Protein AF-A0A3P6V3V1-F1 (afdb_monomer_lite)

Structure (mmCIF, N/CA/C/O backbone):
data_AF-A0A3P6V3V1-F1
#
_entry.id   AF-A0A3P6V3V1-F1
#
loop_
_atom_site.group_PDB
_atom_site.id
_atom_site.type_symbol
_atom_site.label_atom_id
_atom_site.label_alt_id
_atom_site.label_comp_id
_atom_site.label_asym_id
_atom_site.label_entity_id
_atom_site.label_seq_id
_atom_site.pdbx_PDB_ins_code
_atom_site.Cartn_x
_atom_site.Cartn_y
_atom_site.Cartn_z
_atom_site.occupancy
_atom_site.B_iso_or_equiv
_atom_site.auth_seq_id
_atom_site.auth_comp_id
_atom_site.auth_asym_id
_atom_site.auth_atom_id
_atom_site.pdbx_PDB_model_num
ATOM 1 N N . MET A 1 1 ? -0.855 12.047 -57.961 1.00 53.94 1 MET A N 1
ATOM 2 C CA . MET A 1 1 ? -0.347 11.349 -56.755 1.00 53.94 1 MET A CA 1
ATOM 3 C C . MET A 1 1 ? 1.050 10.743 -56.965 1.00 53.94 1 MET A C 1
ATOM 5 O O . MET A 1 1 ? 1.898 10.935 -56.108 1.00 53.94 1 MET A O 1
ATOM 9 N N . HIS A 1 2 ? 1.347 10.125 -58.119 1.00 59.12 2 HIS A N 1
ATOM 10 C CA . HIS A 1 2 ? 2.678 9.556 -58.425 1.00 59.12 2 HIS A CA 1
ATOM 11 C C . HIS A 1 2 ? 3.843 10.568 -58.485 1.00 59.12 2 HIS A C 1
ATOM 13 O O . HIS A 1 2 ? 4.919 10.290 -57.965 1.00 59.12 2 HIS A O 1
ATOM 19 N N . ALA A 1 3 ? 3.645 11.750 -59.081 1.00 69.56 3 ALA A N 1
ATOM 20 C CA . ALA A 1 3 ? 4.708 12.759 -59.200 1.00 69.56 3 ALA A CA 1
ATOM 21 C C . ALA A 1 3 ? 5.111 13.365 -57.841 1.00 69.56 3 ALA A C 1
ATOM 23 O O . ALA A 1 3 ? 6.293 13.569 -57.580 1.00 69.56 3 ALA A O 1
ATOM 24 N N . TYR A 1 4 ? 4.134 13.570 -56.951 1.00 67.56 4 TYR A N 1
ATOM 25 C CA . TYR A 1 4 ? 4.365 14.032 -55.580 1.00 67.56 4 TYR A CA 1
ATOM 26 C C . TYR A 1 4 ? 5.147 12.993 -54.764 1.00 67.56 4 TYR A C 1
ATOM 28 O O . TYR A 1 4 ? 6.108 13.332 -54.080 1.00 67.56 4 TYR A O 1
ATOM 36 N N . PHE A 1 5 ? 4.799 11.709 -54.905 1.00 67.50 5 PHE A N 1
ATOM 37 C CA . PHE A 1 5 ? 5.524 10.627 -54.242 1.00 67.50 5 PHE A CA 1
ATOM 38 C C . PHE A 1 5 ? 6.974 10.505 -54.733 1.00 67.50 5 PHE A C 1
ATOM 40 O O . PHE A 1 5 ? 7.868 10.301 -53.923 1.00 67.50 5 PHE A O 1
ATOM 47 N N . ASN A 1 6 ? 7.238 10.692 -56.032 1.00 71.94 6 ASN A N 1
ATOM 48 C CA . ASN A 1 6 ? 8.605 10.666 -56.569 1.00 71.94 6 ASN A CA 1
ATOM 49 C C . ASN A 1 6 ? 9.448 11.873 -56.133 1.00 71.94 6 ASN A C 1
ATOM 51 O O . ASN A 1 6 ? 10.625 11.696 -55.829 1.00 71.94 6 ASN A O 1
ATOM 55 N N . ALA A 1 7 ? 8.860 13.071 -56.061 1.00 74.94 7 ALA A N 1
ATOM 56 C CA . ALA A 1 7 ? 9.563 14.275 -55.612 1.00 74.94 7 ALA A CA 1
ATOM 57 C C . ALA A 1 7 ? 9.891 14.247 -54.106 1.00 74.94 7 ALA A C 1
ATOM 59 O O . ALA A 1 7 ? 10.917 14.773 -53.688 1.00 74.94 7 ALA A O 1
ATOM 60 N N . HIS A 1 8 ? 9.054 13.585 -53.299 1.00 66.75 8 HIS A N 1
ATOM 61 C CA . HIS A 1 8 ? 9.213 13.476 -51.844 1.00 66.75 8 HIS A CA 1
ATOM 62 C C . HIS A 1 8 ? 9.635 12.071 -51.379 1.00 66.75 8 HIS A C 1
ATOM 64 O O . HIS A 1 8 ? 9.578 11.764 -50.190 1.00 66.75 8 HIS A O 1
ATOM 70 N N . LYS A 1 9 ? 10.102 11.210 -52.293 1.00 67.12 9 LYS A N 1
ATOM 71 C CA . LYS A 1 9 ? 10.519 9.830 -51.992 1.00 67.12 9 LYS A CA 1
ATOM 72 C C . LYS A 1 9 ? 11.606 9.780 -50.915 1.00 67.12 9 LYS A C 1
ATOM 74 O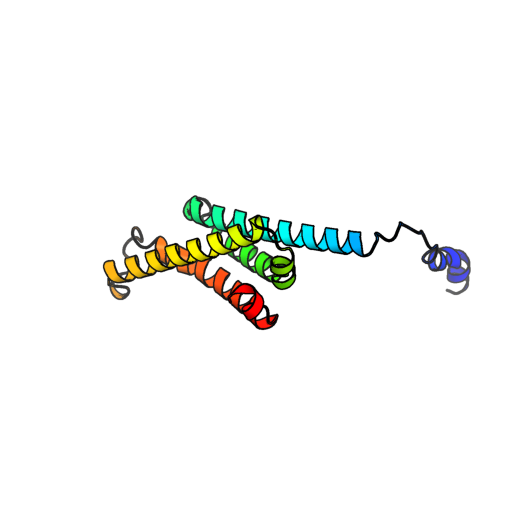 O . LYS A 1 9 ? 11.567 8.909 -50.051 1.00 67.12 9 LYS A O 1
ATOM 79 N N . ASN A 1 10 ? 12.534 10.737 -50.928 1.00 62.16 10 ASN A N 1
ATOM 80 C CA . ASN A 1 10 ? 13.607 10.815 -49.937 1.00 62.16 10 ASN A CA 1
ATOM 81 C C . ASN A 1 10 ? 13.077 11.130 -48.534 1.00 62.16 10 ASN A C 1
ATOM 83 O O . ASN A 1 10 ? 13.558 10.528 -47.594 1.00 62.16 10 ASN A O 1
ATOM 87 N N . TYR A 1 11 ? 12.012 11.925 -48.382 1.00 65.31 11 TYR A N 1
ATOM 88 C CA . TYR A 1 11 ? 11.383 12.159 -47.071 1.00 65.31 11 TYR A CA 1
ATOM 89 C C . TYR A 1 11 ? 10.788 10.884 -46.455 1.00 65.31 11 TYR A C 1
ATOM 91 O O . TYR A 1 11 ? 10.797 10.721 -45.238 1.00 65.31 11 TYR A O 1
ATOM 99 N N . PHE A 1 12 ? 10.276 9.969 -47.285 1.00 59.00 12 PHE A N 1
ATOM 100 C CA . PHE A 1 12 ? 9.754 8.679 -46.821 1.00 59.00 12 PHE A CA 1
ATOM 101 C C . PHE A 1 12 ? 10.856 7.627 -46.614 1.00 59.00 12 PHE A C 1
ATOM 103 O O . PHE A 1 12 ? 10.684 6.728 -45.794 1.00 59.00 12 PHE A O 1
ATOM 110 N N . LEU A 1 13 ? 11.984 7.732 -47.328 1.00 57.56 13 LEU A N 1
ATOM 111 C CA . LEU A 1 13 ? 13.125 6.810 -47.218 1.00 57.56 13 LEU A CA 1
ATOM 112 C C . LEU A 1 13 ? 14.206 7.267 -46.218 1.00 57.56 13 LEU A C 1
ATOM 114 O O . LEU A 1 13 ? 14.965 6.436 -45.723 1.00 57.56 13 LEU A O 1
ATOM 118 N N . GLU A 1 14 ? 14.256 8.549 -45.849 1.00 48.25 14 GLU A N 1
ATOM 119 C CA . GLU A 1 14 ? 15.174 9.104 -44.837 1.00 48.25 14 GLU A CA 1
ATOM 120 C C . GLU A 1 14 ? 14.843 8.654 -43.405 1.00 48.25 14 GLU A C 1
ATOM 122 O O . GLU A 1 14 ? 15.646 8.847 -42.494 1.00 48.25 14 GLU A O 1
ATOM 127 N N . GLY A 1 15 ? 13.733 7.933 -43.210 1.00 50.22 15 GLY A N 1
ATOM 128 C CA . GLY A 1 15 ? 13.451 7.168 -41.991 1.00 50.22 15 GLY A CA 1
ATOM 129 C C . GLY A 1 15 ? 14.311 5.906 -41.815 1.00 50.22 15 GLY A C 1
ATOM 130 O O . GLY A 1 15 ? 14.059 5.114 -40.910 1.00 50.22 15 GLY A O 1
ATOM 131 N N . SER A 1 16 ? 15.300 5.667 -42.678 1.00 49.69 16 SER A N 1
ATOM 132 C CA . SER A 1 16 ? 16.276 4.579 -42.533 1.00 49.69 16 SER A CA 1
ATOM 133 C C . SER A 1 16 ? 17.704 5.031 -42.828 1.00 49.69 16 SER A C 1
ATOM 135 O O . SER A 1 16 ? 18.532 4.241 -43.277 1.00 49.69 16 SER A O 1
ATOM 137 N N . SER A 1 17 ? 18.043 6.281 -42.499 1.00 43.19 17 SER A N 1
ATOM 138 C CA . SER A 1 17 ? 19.399 6.479 -42.003 1.00 43.19 17 SER A CA 1
ATOM 139 C C . SER A 1 17 ? 19.463 5.741 -40.668 1.00 43.19 17 SER A C 1
ATOM 141 O O . SER A 1 17 ? 18.726 6.038 -39.727 1.00 43.19 17 SER A O 1
ATOM 143 N N . ILE A 1 18 ? 20.309 4.714 -40.602 1.00 50.50 18 ILE A N 1
ATOM 144 C CA . ILE A 1 18 ? 20.875 4.250 -39.340 1.00 50.50 18 ILE A CA 1
ATOM 145 C C . ILE A 1 18 ? 21.603 5.469 -38.768 1.00 50.50 18 ILE A C 1
ATOM 147 O O . ILE A 1 18 ? 22.805 5.651 -38.926 1.00 50.50 18 ILE A O 1
ATOM 151 N N . VAL A 1 19 ? 20.854 6.365 -38.129 1.00 43.22 19 VAL A N 1
ATOM 152 C CA . VAL A 1 19 ? 21.408 7.203 -37.092 1.00 43.22 19 VAL A CA 1
ATOM 153 C C . VAL A 1 19 ? 21.676 6.202 -35.993 1.00 43.22 19 VAL A C 1
ATOM 155 O O . VAL A 1 19 ? 20.787 5.756 -35.269 1.00 43.22 19 VAL A O 1
ATOM 158 N N . GLN A 1 20 ? 22.929 5.779 -35.931 1.00 45.78 20 GLN A N 1
ATOM 159 C CA . GLN A 1 20 ? 23.495 5.047 -34.822 1.00 45.78 20 GLN A CA 1
ATOM 160 C C . GLN A 1 20 ? 23.532 6.003 -33.612 1.00 45.78 20 GLN A C 1
ATOM 162 O O . GLN A 1 20 ? 24.587 6.307 -33.069 1.00 45.78 20 GLN A O 1
ATOM 167 N N . THR A 1 21 ? 22.375 6.527 -33.181 1.00 49.94 21 THR A N 1
ATOM 168 C CA . THR A 1 21 ? 22.194 7.009 -31.815 1.00 49.94 21 THR A CA 1
ATOM 169 C C . THR A 1 21 ? 22.512 5.806 -30.952 1.00 49.94 21 THR A C 1
ATOM 171 O O . THR A 1 21 ? 21.731 4.853 -30.931 1.00 49.94 21 THR A O 1
ATOM 174 N N . GLY A 1 22 ? 23.716 5.807 -30.372 1.00 50.88 22 GLY A N 1
ATOM 175 C CA . GLY A 1 22 ? 24.340 4.646 -29.753 1.00 50.88 22 GLY A CA 1
ATOM 176 C C . GLY A 1 22 ? 23.321 3.813 -28.993 1.00 50.88 22 GLY A C 1
ATOM 177 O O . GLY A 1 22 ? 22.695 4.282 -28.041 1.00 50.88 22 GLY A O 1
ATOM 178 N N . THR A 1 23 ? 23.108 2.577 -29.439 1.00 54.47 23 THR A N 1
ATOM 179 C CA . THR A 1 23 ? 22.289 1.638 -28.688 1.00 54.47 23 THR A CA 1
ATOM 180 C C . THR A 1 23 ? 22.983 1.435 -27.349 1.00 54.47 23 THR A C 1
ATOM 182 O O . THR A 1 23 ? 24.010 0.762 -27.289 1.00 54.47 23 THR A O 1
ATOM 185 N N . ALA A 1 24 ? 22.447 2.041 -26.286 1.00 59.47 24 ALA A N 1
ATOM 186 C CA . ALA A 1 24 ? 22.896 1.794 -24.920 1.00 59.47 24 ALA A CA 1
ATOM 187 C C . ALA A 1 24 ? 23.046 0.280 -24.721 1.00 59.47 24 ALA A C 1
ATOM 189 O O . ALA A 1 24 ? 22.135 -0.479 -25.084 1.00 59.47 24 ALA A O 1
ATOM 190 N N . SER A 1 25 ? 24.193 -0.155 -24.191 1.00 74.56 25 SER A N 1
ATOM 191 C CA . SER A 1 25 ? 24.481 -1.579 -23.988 1.00 74.56 25 SER A CA 1
ATOM 192 C C . SER A 1 25 ? 23.333 -2.236 -23.217 1.00 74.56 25 SER A C 1
ATOM 194 O O . SER A 1 25 ? 22.719 -1.604 -22.354 1.00 74.56 25 SER A O 1
ATOM 196 N N . ASN A 1 26 ? 23.043 -3.514 -23.474 1.00 76.69 26 ASN A N 1
ATOM 197 C CA . ASN A 1 26 ? 22.006 -4.248 -22.737 1.00 76.69 26 ASN A CA 1
ATOM 198 C C . ASN A 1 26 ? 22.203 -4.137 -21.210 1.00 76.69 26 ASN A C 1
ATOM 200 O O . ASN A 1 26 ? 21.231 -4.011 -20.468 1.00 76.69 26 ASN A O 1
ATOM 204 N N . LYS A 1 27 ? 23.460 -4.048 -20.750 1.00 77.06 27 LYS A N 1
ATOM 205 C CA . LYS A 1 27 ? 23.817 -3.792 -19.345 1.00 77.06 27 LYS A CA 1
ATOM 206 C C . LYS A 1 27 ? 23.363 -2.411 -18.848 1.00 77.06 27 LYS A C 1
ATOM 208 O O . LYS A 1 27 ? 22.900 -2.282 -17.717 1.00 77.06 27 LYS A O 1
ATOM 213 N N . GLU A 1 28 ? 23.465 -1.383 -19.684 1.00 79.44 28 GLU A N 1
ATOM 214 C CA . GLU A 1 28 ? 23.036 -0.016 -19.373 1.00 79.44 28 GLU A CA 1
ATOM 215 C C . GLU A 1 28 ? 21.505 0.110 -19.361 1.00 79.44 28 GLU A C 1
ATOM 217 O O . GLU A 1 28 ? 20.943 0.737 -18.460 1.00 79.44 28 GLU A O 1
ATOM 222 N N . LYS A 1 29 ? 20.816 -0.537 -20.311 1.00 80.56 29 LYS A N 1
ATOM 223 C CA . LYS A 1 29 ? 19.344 -0.607 -20.346 1.00 80.56 29 LYS A CA 1
ATOM 224 C C . LYS A 1 29 ? 18.787 -1.294 -19.096 1.00 80.56 29 LYS A C 1
ATOM 226 O O . LYS A 1 29 ? 17.877 -0.759 -18.462 1.00 80.56 29 LYS A O 1
ATOM 231 N N . GLU A 1 30 ? 19.387 -2.410 -18.686 1.00 81.88 30 GLU A N 1
ATOM 232 C CA . GLU A 1 30 ? 19.028 -3.109 -17.447 1.00 81.88 30 GLU A CA 1
ATOM 233 C C . GLU A 1 30 ? 19.298 -2.256 -16.200 1.00 81.88 30 GLU A C 1
ATOM 235 O O . GLU A 1 30 ? 18.449 -2.160 -15.311 1.00 81.88 30 GLU A O 1
ATOM 240 N N . MET A 1 31 ? 20.437 -1.559 -16.137 1.00 83.56 31 MET A N 1
ATOM 241 C CA . MET A 1 31 ? 20.733 -0.657 -15.019 1.00 83.56 31 MET A CA 1
ATOM 242 C C . MET A 1 31 ? 19.725 0.500 -14.935 1.00 83.56 31 MET A C 1
ATOM 244 O O . MET A 1 31 ? 19.257 0.832 -13.844 1.00 83.56 31 MET A O 1
ATOM 248 N N . LYS A 1 32 ? 19.350 1.094 -16.077 1.00 83.19 32 LYS A N 1
ATOM 249 C CA . LYS A 1 32 ? 18.316 2.138 -16.163 1.00 83.19 32 LYS A CA 1
ATOM 250 C C . LYS A 1 32 ? 16.954 1.617 -15.697 1.00 83.19 32 LYS A C 1
ATOM 252 O O . LYS A 1 32 ? 16.288 2.292 -14.911 1.00 83.19 32 LYS A O 1
ATOM 257 N N . LYS A 1 33 ? 16.571 0.401 -16.103 1.00 83.56 33 LYS A N 1
ATOM 258 C CA . LYS A 1 33 ? 15.336 -0.260 -15.654 1.00 83.56 33 LYS A CA 1
ATOM 259 C C . LYS A 1 33 ? 15.329 -0.466 -14.136 1.00 83.56 33 LYS A C 1
ATOM 261 O O . LYS A 1 33 ? 14.386 -0.035 -13.474 1.00 83.56 33 LYS A O 1
ATOM 266 N N . LYS A 1 34 ? 16.403 -1.026 -13.567 1.00 84.62 34 LYS A N 1
ATOM 267 C CA . LYS A 1 34 ? 16.552 -1.219 -12.113 1.00 84.62 34 LYS A CA 1
ATOM 268 C C . LYS A 1 34 ? 16.471 0.102 -11.344 1.00 84.62 3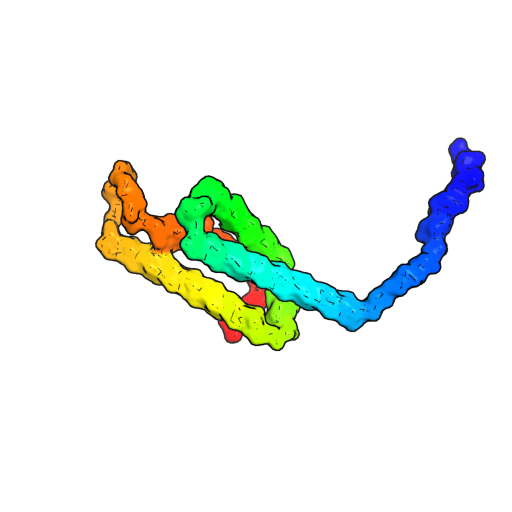4 LYS A C 1
ATOM 270 O O . LYS A 1 34 ? 15.710 0.198 -10.386 1.00 84.62 34 LYS A O 1
ATOM 275 N N . LYS A 1 35 ? 17.180 1.145 -11.797 1.00 86.31 35 LYS A N 1
ATOM 276 C CA . LYS A 1 35 ? 17.124 2.486 -11.185 1.00 86.31 35 LYS A CA 1
ATOM 277 C C . LYS A 1 35 ? 15.709 3.065 -11.196 1.00 86.31 35 LYS A C 1
ATOM 279 O O . LYS A 1 35 ? 15.265 3.586 -10.177 1.00 86.31 35 LYS A O 1
ATOM 284 N N . LYS A 1 36 ? 14.986 2.939 -12.315 1.00 86.94 36 LYS A N 1
ATOM 285 C CA . LYS A 1 36 ? 13.597 3.408 -12.433 1.00 86.94 36 LYS A CA 1
ATOM 286 C C . LYS A 1 36 ? 12.665 2.680 -11.461 1.00 86.94 36 LYS A C 1
ATOM 288 O O . LYS A 1 36 ? 11.841 3.318 -10.816 1.00 86.94 36 LYS A O 1
ATOM 293 N N . ILE A 1 37 ? 12.825 1.366 -11.317 1.00 86.19 37 ILE A N 1
ATOM 294 C CA . ILE A 1 37 ? 12.019 0.549 -10.399 1.00 86.19 37 ILE A CA 1
ATOM 295 C C . ILE A 1 37 ? 12.268 0.954 -8.941 1.00 86.19 37 ILE A C 1
ATOM 297 O O . ILE A 1 37 ? 11.312 1.176 -8.200 1.00 86.19 37 ILE A O 1
ATOM 301 N N . VAL A 1 38 ? 13.533 1.142 -8.548 1.00 88.12 38 VAL A N 1
ATOM 302 C CA . VAL A 1 38 ? 13.888 1.617 -7.198 1.00 88.12 38 VAL A CA 1
ATOM 303 C C . VAL A 1 38 ? 13.349 3.027 -6.941 1.00 88.12 38 VAL A C 1
ATOM 305 O O . VAL A 1 38 ? 12.821 3.291 -5.863 1.00 88.12 38 VAL A O 1
ATOM 308 N N . ALA A 1 39 ? 13.432 3.929 -7.923 1.00 90.50 39 ALA A N 1
ATOM 309 C CA . ALA A 1 39 ? 12.897 5.284 -7.799 1.00 90.50 39 ALA A CA 1
ATOM 310 C C . ALA A 1 39 ? 11.370 5.289 -7.622 1.00 90.50 39 ALA A C 1
ATOM 312 O O . ALA A 1 39 ? 10.863 5.965 -6.726 1.00 90.50 39 ALA A O 1
ATOM 313 N N . ASN A 1 40 ? 10.645 4.493 -8.413 1.00 90.38 40 ASN A N 1
ATOM 314 C CA . ASN A 1 40 ? 9.193 4.348 -8.289 1.00 90.38 40 ASN A CA 1
ATOM 315 C C . ASN A 1 40 ? 8.797 3.785 -6.918 1.00 90.38 40 ASN A C 1
ATOM 317 O O . ASN A 1 40 ? 7.854 4.274 -6.298 1.00 90.38 40 ASN A O 1
ATOM 321 N N . PHE A 1 41 ? 9.536 2.789 -6.421 1.00 91.62 41 PHE A N 1
ATOM 322 C CA . PHE A 1 41 ? 9.286 2.216 -5.101 1.00 91.62 41 PHE A CA 1
ATOM 323 C C . PHE A 1 41 ? 9.573 3.216 -3.975 1.00 91.62 41 PHE A C 1
ATOM 325 O O . PHE A 1 41 ? 8.770 3.371 -3.061 1.00 91.62 41 PHE A O 1
ATOM 332 N N . SER A 1 42 ? 10.667 3.972 -4.077 1.00 92.06 42 SER A N 1
ATOM 333 C CA . SER A 1 42 ? 10.993 5.043 -3.129 1.00 92.06 42 SER A CA 1
ATOM 334 C C . SER A 1 42 ? 9.910 6.126 -3.095 1.00 92.06 42 SER A C 1
ATOM 336 O O . SER A 1 42 ? 9.502 6.562 -2.017 1.00 92.06 42 SER A O 1
ATOM 338 N N . LEU A 1 43 ? 9.385 6.523 -4.260 1.00 94.44 43 LEU A N 1
ATOM 339 C CA . LEU A 1 43 ? 8.263 7.456 -4.352 1.00 94.44 43 LEU A CA 1
ATOM 340 C C . LEU A 1 43 ? 7.012 6.899 -3.662 1.00 94.44 43 LEU A C 1
ATOM 342 O O . LEU A 1 43 ? 6.393 7.611 -2.873 1.00 94.44 43 LEU A O 1
ATOM 346 N N . PHE A 1 44 ? 6.680 5.628 -3.909 1.00 95.25 44 PHE A N 1
ATOM 347 C CA . PHE A 1 44 ? 5.579 4.942 -3.233 1.00 95.25 44 PHE A CA 1
ATOM 348 C C . PHE A 1 44 ? 5.746 4.976 -1.705 1.00 95.25 44 PHE A C 1
ATOM 350 O O . PHE A 1 44 ? 4.852 5.449 -1.005 1.00 95.25 44 PHE A O 1
ATOM 357 N N . CYS A 1 45 ? 6.904 4.561 -1.182 1.00 94.62 45 CYS A N 1
ATOM 358 C CA . CYS A 1 45 ? 7.162 4.521 0.260 1.00 94.62 45 CYS A CA 1
ATOM 359 C C . CYS A 1 45 ? 7.105 5.912 0.905 1.00 94.62 45 CYS A C 1
ATOM 361 O O . CYS A 1 45 ? 6.516 6.075 1.975 1.00 94.62 45 CYS A O 1
ATOM 363 N N . ARG A 1 46 ? 7.685 6.929 0.256 1.00 95.44 46 ARG A N 1
ATOM 364 C CA . ARG A 1 46 ? 7.659 8.314 0.751 1.00 95.44 46 ARG A CA 1
ATOM 365 C C . ARG A 1 46 ? 6.245 8.872 0.784 1.00 95.44 46 ARG A C 1
ATOM 367 O O . ARG A 1 46 ? 5.865 9.484 1.778 1.00 95.44 46 ARG A O 1
ATOM 374 N N . LEU A 1 47 ? 5.464 8.637 -0.269 1.00 96.00 47 LEU A N 1
ATOM 375 C CA . LEU A 1 47 ? 4.083 9.099 -0.340 1.00 96.00 47 LEU A CA 1
ATOM 376 C C . LEU A 1 47 ? 3.201 8.393 0.697 1.00 96.00 47 LEU A C 1
ATOM 378 O O . LEU A 1 47 ? 2.422 9.057 1.376 1.00 96.00 47 LEU A O 1
ATOM 382 N N . ALA A 1 48 ? 3.362 7.078 0.868 1.00 95.19 48 ALA A N 1
ATOM 383 C CA . ALA A 1 48 ? 2.631 6.307 1.870 1.00 95.19 48 ALA A CA 1
ATOM 384 C C . ALA A 1 48 ? 2.966 6.763 3.299 1.00 95.19 48 ALA A C 1
ATOM 386 O O . ALA A 1 48 ? 2.065 6.979 4.106 1.00 95.19 48 ALA A O 1
ATOM 387 N N . SER A 1 49 ? 4.252 6.975 3.596 1.00 95.06 49 SER A N 1
ATOM 388 C CA . SER A 1 49 ? 4.708 7.483 4.897 1.00 95.06 49 SER A CA 1
ATOM 389 C C . SER A 1 49 ? 4.187 8.896 5.176 1.00 95.06 49 SER A C 1
ATOM 391 O O . SER A 1 49 ? 3.669 9.171 6.259 1.00 95.06 49 SER A O 1
ATOM 393 N N . LEU A 1 50 ? 4.241 9.788 4.181 1.00 95.25 50 LEU A N 1
ATOM 394 C CA . LEU A 1 50 ? 3.716 11.145 4.309 1.00 95.25 50 LEU A CA 1
ATOM 395 C C . LEU A 1 50 ? 2.204 11.144 4.562 1.00 95.25 50 LEU A C 1
ATOM 397 O O . LEU A 1 50 ? 1.740 11.867 5.444 1.00 95.25 50 LEU A O 1
ATOM 401 N N . LEU A 1 51 ? 1.451 10.318 3.828 1.00 93.62 51 LEU A N 1
ATOM 402 C CA . LEU A 1 51 ? 0.009 10.176 4.019 1.00 93.62 51 LEU A CA 1
ATOM 403 C C . LEU A 1 51 ? -0.318 9.642 5.419 1.00 93.62 51 LEU A C 1
ATOM 405 O O . LEU A 1 51 ? -1.223 10.165 6.058 1.00 93.62 51 LEU A O 1
ATOM 409 N N . ARG A 1 52 ? 0.464 8.689 5.941 1.00 93.00 52 ARG A N 1
ATOM 410 C CA . ARG A 1 52 ? 0.324 8.188 7.318 1.00 93.00 52 ARG A CA 1
ATOM 411 C C . ARG A 1 52 ? 0.556 9.279 8.365 1.00 93.00 52 ARG A C 1
ATOM 413 O O . ARG A 1 52 ? -0.284 9.490 9.233 1.00 93.00 52 ARG A O 1
ATOM 420 N N . ILE A 1 53 ? 1.665 10.016 8.268 1.00 91.88 53 ILE A N 1
ATOM 421 C CA . ILE A 1 53 ? 2.060 11.022 9.275 1.00 91.88 53 ILE A CA 1
ATOM 422 C C . ILE A 1 53 ? 1.165 12.268 9.218 1.00 91.88 53 ILE A C 1
ATOM 424 O O . ILE A 1 53 ? 0.904 12.908 10.239 1.00 91.88 53 ILE A O 1
ATOM 428 N N . LYS A 1 54 ? 0.721 12.659 8.020 1.00 91.38 54 LYS A N 1
ATOM 429 C CA . LYS A 1 54 ? 0.018 13.925 7.778 1.00 91.38 54 LYS A CA 1
ATOM 430 C C . LYS A 1 54 ? -1.402 13.735 7.252 1.00 91.38 54 LYS A C 1
ATOM 432 O O . LYS A 1 54 ? -1.930 14.673 6.667 1.00 91.38 54 LYS A O 1
ATOM 437 N N . ASN A 1 55 ? -2.054 12.596 7.504 1.00 87.81 55 ASN A N 1
ATOM 438 C CA . ASN A 1 55 ? -3.377 12.263 6.950 1.00 87.81 55 ASN A CA 1
ATOM 439 C C . ASN A 1 55 ? -4.394 13.419 7.044 1.00 87.81 55 ASN A C 1
ATOM 441 O O . ASN A 1 55 ? -5.009 13.806 6.055 1.00 87.81 55 ASN A O 1
ATOM 445 N N . ARG A 1 56 ? -4.496 14.061 8.217 1.00 85.56 56 ARG A N 1
ATOM 446 C CA . ARG A 1 56 ? -5.411 15.199 8.433 1.00 85.56 56 ARG A CA 1
ATOM 447 C C . ARG A 1 56 ? -5.124 16.407 7.538 1.00 85.56 56 ARG A C 1
ATOM 449 O O . ARG A 1 56 ? -6.052 17.115 7.171 1.00 85.56 56 ARG A O 1
ATOM 456 N N . ALA A 1 57 ? -3.860 16.645 7.193 1.00 88.62 57 ALA A N 1
ATOM 457 C CA . ALA A 1 57 ? -3.462 17.758 6.336 1.00 88.62 57 ALA A CA 1
ATOM 458 C C . ALA A 1 57 ? -3.805 17.515 4.858 1.00 88.62 57 ALA A C 1
ATOM 460 O O . ALA A 1 57 ? -3.937 18.475 4.107 1.00 88.62 57 ALA A O 1
ATOM 461 N N . PHE A 1 58 ? -3.975 16.257 4.434 1.00 87.12 58 PHE A N 1
ATOM 462 C CA . PHE A 1 58 ? -4.388 15.946 3.064 1.00 87.12 58 PHE A CA 1
ATOM 463 C C . PHE A 1 58 ? -5.859 16.285 2.809 1.00 87.12 58 PHE A C 1
ATOM 465 O O . PHE A 1 58 ? -6.208 16.642 1.684 1.00 87.12 58 PHE A O 1
ATOM 472 N N . GLY A 1 59 ? -6.723 16.173 3.824 1.00 86.56 59 GLY A N 1
ATOM 473 C CA . GLY A 1 59 ? -8.146 16.494 3.710 1.00 86.56 59 GLY A CA 1
ATOM 474 C C . GLY A 1 59 ? -8.798 15.830 2.491 1.00 86.56 59 GLY A C 1
ATOM 475 O O . GLY A 1 59 ? -8.732 14.613 2.315 1.00 86.56 59 GLY A O 1
ATOM 476 N N . SER A 1 60 ? -9.389 16.635 1.604 1.00 86.19 60 SER A N 1
ATOM 477 C CA . SER A 1 60 ? -10.039 16.155 0.374 1.00 86.19 60 SER A CA 1
ATOM 478 C C . SER A 1 60 ? -9.080 15.491 -0.627 1.00 86.19 60 SER A C 1
ATOM 480 O O . SER A 1 60 ? -9.511 14.651 -1.420 1.00 86.19 60 SER A O 1
ATOM 482 N N . VAL A 1 61 ? -7.782 15.809 -0.575 1.00 91.19 61 VAL A N 1
ATOM 483 C CA . VAL A 1 61 ? -6.756 15.272 -1.483 1.00 91.19 61 VAL A CA 1
ATOM 484 C C . VAL A 1 61 ? -6.351 13.844 -1.100 1.00 91.19 61 VAL A C 1
ATOM 486 O O . VAL A 1 61 ? -5.860 13.110 -1.955 1.00 91.19 61 VAL A O 1
ATOM 489 N N . ALA A 1 62 ? -6.635 13.388 0.127 1.00 90.94 62 ALA A N 1
ATOM 490 C CA . ALA A 1 62 ? -6.253 12.056 0.609 1.00 90.94 62 ALA A CA 1
ATOM 491 C C . ALA A 1 62 ? -6.738 10.932 -0.323 1.00 90.94 62 ALA A C 1
ATOM 493 O O . ALA A 1 62 ? -5.972 10.040 -0.687 1.00 90.94 62 ALA A O 1
ATOM 494 N N . LYS A 1 63 ? -7.984 11.019 -0.809 1.00 91.25 63 LYS A N 1
ATOM 495 C CA . LYS A 1 63 ? -8.554 10.043 -1.757 1.00 91.25 63 LYS A CA 1
ATOM 496 C C . LYS A 1 63 ? -7.785 9.991 -3.077 1.00 91.25 63 LYS A C 1
ATOM 498 O O . LYS A 1 63 ? -7.598 8.917 -3.643 1.00 91.25 63 LYS A O 1
ATOM 503 N N . ILE A 1 64 ? -7.344 11.145 -3.578 1.00 94.38 64 ILE A N 1
ATOM 504 C CA . ILE A 1 64 ? -6.542 11.234 -4.804 1.00 94.38 64 ILE A CA 1
ATOM 505 C C . ILE A 1 64 ? -5.163 10.628 -4.545 1.00 94.38 64 ILE A C 1
ATOM 507 O O . ILE A 1 64 ? -4.686 9.829 -5.343 1.00 94.38 64 ILE A O 1
ATOM 511 N N . THR A 1 65 ? -4.554 10.927 -3.397 1.00 95.19 65 THR A N 1
ATOM 512 C CA . THR A 1 65 ? -3.269 10.350 -2.990 1.00 95.19 65 THR A CA 1
ATOM 513 C C . THR A 1 65 ? -3.320 8.827 -2.890 1.00 95.19 65 TH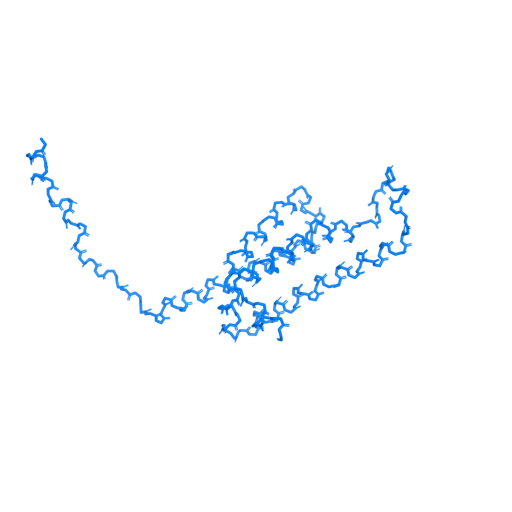R A C 1
ATOM 515 O O . THR A 1 65 ? -2.408 8.162 -3.376 1.00 95.19 65 THR A O 1
ATOM 518 N N . VAL A 1 66 ? -4.397 8.260 -2.343 1.00 96.25 66 VAL A N 1
ATOM 519 C CA . VAL A 1 66 ? -4.616 6.805 -2.315 1.00 96.25 66 VAL A CA 1
ATOM 520 C C . VAL A 1 66 ? -4.685 6.235 -3.731 1.00 96.25 66 VAL A C 1
ATOM 522 O O . VAL A 1 66 ? -4.000 5.257 -4.020 1.00 96.25 66 VAL A O 1
ATOM 525 N N . LYS A 1 67 ? -5.415 6.876 -4.654 1.00 95.69 67 LYS A N 1
ATOM 526 C CA . LYS A 1 67 ? -5.432 6.463 -6.069 1.00 95.69 67 LYS A CA 1
ATOM 527 C C . LYS A 1 67 ? -4.047 6.538 -6.717 1.00 95.69 67 LYS A C 1
ATOM 529 O O . LYS A 1 67 ? -3.679 5.643 -7.473 1.00 95.69 67 LYS A O 1
ATOM 534 N N . CYS A 1 68 ? -3.256 7.562 -6.398 1.00 95.88 68 CYS A N 1
ATOM 535 C CA . CYS A 1 68 ? -1.872 7.661 -6.861 1.00 95.88 68 CYS A CA 1
ATOM 536 C C . CYS A 1 68 ? -1.015 6.510 -6.322 1.00 95.88 68 CYS A C 1
ATOM 538 O O . CYS A 1 68 ? -0.259 5.918 -7.085 1.00 95.88 68 CYS A O 1
ATOM 540 N N . LEU A 1 69 ? -1.155 6.153 -5.041 1.00 96.62 69 LEU A N 1
ATOM 541 C CA . LEU A 1 69 ? -0.474 4.993 -4.459 1.00 96.62 69 LEU A CA 1
ATOM 542 C C . LEU A 1 69 ? -0.870 3.699 -5.177 1.00 96.62 69 LEU A C 1
ATOM 544 O O . LEU A 1 69 ? 0.013 2.931 -5.542 1.00 96.62 69 LEU A O 1
ATOM 548 N N . GLN A 1 70 ? -2.159 3.495 -5.454 1.00 95.50 70 GLN A N 1
ATOM 549 C CA . GLN A 1 70 ? -2.657 2.336 -6.204 1.00 95.50 70 GLN A CA 1
ATOM 550 C C . GLN A 1 70 ? -2.078 2.272 -7.627 1.00 95.50 70 GLN A C 1
ATOM 552 O O . GLN A 1 70 ? -1.622 1.214 -8.062 1.00 95.50 70 GLN A O 1
ATOM 557 N N . GLY A 1 71 ? -2.039 3.403 -8.338 1.00 94.88 71 GLY A N 1
ATOM 558 C CA . GLY A 1 71 ? -1.431 3.490 -9.668 1.00 94.88 71 GLY A CA 1
ATOM 559 C C . GLY A 1 71 ? 0.078 3.235 -9.641 1.00 94.88 71 GLY A C 1
ATOM 560 O O . GLY A 1 71 ? 0.596 2.489 -10.472 1.00 94.88 71 GLY A O 1
ATOM 561 N N . LEU A 1 72 ? 0.785 3.781 -8.644 1.00 93.94 72 LEU A N 1
ATOM 562 C CA . LEU A 1 72 ? 2.202 3.490 -8.424 1.00 93.94 72 LEU A CA 1
ATOM 563 C C . LEU A 1 72 ? 2.415 1.999 -8.179 1.00 93.94 72 LEU A C 1
ATOM 565 O O . LEU A 1 72 ? 3.279 1.419 -8.822 1.00 93.94 72 LEU A O 1
ATOM 569 N N . THR A 1 73 ? 1.606 1.367 -7.324 1.00 92.50 73 THR A N 1
ATOM 570 C CA . THR A 1 73 ? 1.670 -0.074 -7.054 1.00 92.50 73 THR A CA 1
ATOM 571 C C . THR A 1 73 ? 1.558 -0.907 -8.328 1.00 92.50 73 THR A C 1
ATOM 573 O O . THR A 1 73 ? 2.359 -1.815 -8.525 1.00 92.50 73 THR A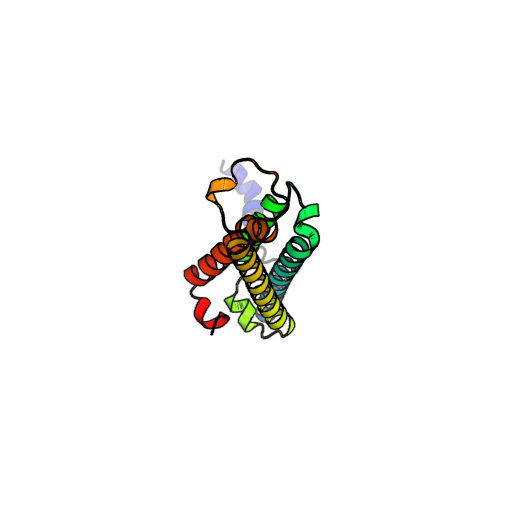 O 1
ATOM 576 N N . GLN A 1 74 ? 0.623 -0.575 -9.218 1.00 90.50 74 GLN A N 1
ATOM 577 C CA . GLN A 1 74 ? 0.459 -1.274 -10.497 1.00 90.50 74 GLN A CA 1
ATOM 578 C C . GLN A 1 74 ? 1.640 -1.052 -11.455 1.00 90.50 74 GLN A C 1
ATOM 580 O O . GLN A 1 74 ? 1.948 -1.917 -12.272 1.00 90.50 74 GLN A O 1
ATOM 585 N N . ALA A 1 75 ? 2.329 0.085 -11.342 1.00 89.62 75 ALA A N 1
ATOM 586 C CA . ALA A 1 75 ? 3.531 0.394 -12.112 1.00 89.62 75 ALA A CA 1
ATOM 587 C C . ALA A 1 75 ? 4.822 -0.210 -11.520 1.00 89.62 75 ALA A C 1
ATOM 589 O O . ALA A 1 75 ? 5.890 -0.089 -12.132 1.00 89.62 75 ALA A O 1
ATOM 590 N N . LEU A 1 76 ? 4.765 -0.834 -10.335 1.00 88.19 76 LEU A N 1
ATOM 591 C CA . LEU A 1 76 ? 5.918 -1.493 -9.725 1.00 88.19 76 LEU A CA 1
ATOM 592 C C . LEU A 1 76 ? 6.133 -2.885 -10.321 1.00 88.19 76 LEU A C 1
ATOM 594 O O . LEU A 1 76 ? 5.266 -3.756 -10.272 1.00 88.19 76 LEU A O 1
ATOM 598 N N . ASP A 1 77 ? 7.351 -3.129 -10.794 1.00 85.25 77 ASP A N 1
ATOM 599 C CA . ASP A 1 77 ? 7.847 -4.476 -11.070 1.00 85.25 77 ASP A CA 1
ATOM 600 C C . ASP A 1 77 ? 8.451 -5.045 -9.776 1.00 85.25 77 ASP A C 1
ATOM 602 O O . ASP A 1 77 ? 9.650 -4.912 -9.519 1.00 85.25 77 ASP A O 1
ATOM 606 N N . LEU A 1 78 ? 7.591 -5.621 -8.926 1.00 78.19 78 LEU A N 1
ATOM 607 C CA . LEU A 1 78 ? 7.976 -6.132 -7.604 1.00 78.19 78 LEU A CA 1
ATOM 608 C C . LEU A 1 78 ? 8.964 -7.309 -7.700 1.00 78.19 78 LEU A C 1
ATOM 610 O O . LEU A 1 78 ? 9.847 -7.427 -6.855 1.00 78.19 78 LEU A O 1
ATOM 614 N N . ARG A 1 79 ? 8.911 -8.120 -8.766 1.00 77.25 79 ARG A N 1
ATOM 615 C CA . ARG A 1 79 ? 9.892 -9.194 -9.007 1.00 77.25 79 ARG A CA 1
ATOM 616 C C . ARG A 1 79 ? 11.287 -8.632 -9.238 1.00 77.25 79 ARG A C 1
ATOM 618 O O . ARG A 1 79 ? 12.251 -9.073 -8.615 1.00 77.25 79 ARG A O 1
ATOM 625 N N . THR A 1 80 ? 11.418 -7.675 -10.153 1.00 80.00 80 THR A N 1
ATOM 626 C CA . THR A 1 80 ? 12.718 -7.043 -10.401 1.00 80.00 80 THR A CA 1
ATOM 627 C C . THR A 1 80 ? 13.172 -6.257 -9.175 1.00 80.00 80 THR A C 1
ATOM 629 O O . THR A 1 80 ? 14.361 -6.262 -8.873 1.00 80.00 80 THR A O 1
ATOM 632 N N . LEU A 1 81 ? 12.247 -5.643 -8.431 1.00 81.81 81 LEU A N 1
ATOM 633 C CA . LEU A 1 81 ? 12.541 -4.927 -7.191 1.00 81.81 81 LEU A CA 1
ATOM 634 C C . LEU A 1 81 ? 13.212 -5.832 -6.140 1.00 81.81 81 LEU A C 1
ATOM 636 O O . LEU A 1 81 ? 14.242 -5.443 -5.595 1.00 81.81 81 LEU A O 1
ATOM 640 N N . VAL A 1 82 ? 12.700 -7.048 -5.913 1.00 75.38 82 VAL A N 1
ATOM 641 C CA . VAL A 1 82 ? 13.327 -8.033 -5.005 1.00 75.38 82 VAL A CA 1
ATOM 642 C C . VAL A 1 82 ? 14.705 -8.457 -5.516 1.00 75.38 82 VAL A C 1
ATOM 644 O O . VAL A 1 82 ? 15.675 -8.499 -4.761 1.00 75.38 82 VAL A O 1
ATOM 647 N N . LYS A 1 83 ? 14.838 -8.676 -6.829 1.00 78.19 83 LYS A N 1
ATOM 648 C CA . LYS A 1 83 ? 16.108 -9.071 -7.467 1.00 78.19 83 LYS A CA 1
ATOM 649 C C . LYS A 1 83 ? 17.186 -7.984 -7.465 1.00 78.19 83 LYS A C 1
ATOM 651 O O . LYS A 1 83 ? 18.344 -8.282 -7.749 1.00 78.19 83 LYS A O 1
ATOM 656 N N . VAL A 1 84 ? 16.841 -6.724 -7.192 1.00 79.31 84 VAL A N 1
ATOM 657 C CA . VAL A 1 84 ? 17.824 -5.632 -7.093 1.00 79.31 84 VAL A CA 1
ATOM 658 C C . VAL A 1 84 ? 18.717 -5.796 -5.848 1.00 79.31 84 VAL A C 1
ATOM 660 O O . VAL A 1 84 ? 19.761 -5.153 -5.798 1.00 79.31 84 VAL A O 1
ATOM 663 N N . ASN A 1 85 ? 18.365 -6.691 -4.907 1.00 70.81 85 ASN A N 1
ATOM 664 C CA . ASN A 1 85 ? 19.116 -7.013 -3.682 1.00 70.81 85 ASN A CA 1
ATOM 665 C C . ASN A 1 85 ? 19.642 -5.757 -2.965 1.00 70.81 85 ASN A C 1
ATOM 667 O O . ASN A 1 85 ? 20.817 -5.645 -2.627 1.00 70.81 85 ASN A O 1
ATOM 671 N N . SER A 1 86 ? 18.769 -4.757 -2.826 1.00 80.69 86 SER A N 1
ATOM 672 C CA . SER A 1 86 ? 19.091 -3.488 -2.181 1.00 80.69 86 SER A CA 1
ATOM 673 C C . SER A 1 86 ? 18.531 -3.478 -0.765 1.00 80.69 86 SER A C 1
ATOM 675 O O . SER A 1 86 ? 17.316 -3.577 -0.576 1.00 80.69 86 SER A O 1
ATOM 677 N N . ASP A 1 87 ? 19.401 -3.282 0.225 1.00 84.50 87 ASP A N 1
ATOM 678 C CA . ASP A 1 87 ? 18.998 -3.197 1.634 1.00 84.50 87 ASP A CA 1
ATOM 679 C C . ASP A 1 87 ? 17.980 -2.086 1.893 1.00 84.50 87 ASP A C 1
ATOM 681 O O . ASP A 1 87 ? 17.053 -2.259 2.683 1.00 84.50 87 ASP A O 1
ATOM 685 N N . ILE A 1 88 ? 18.092 -0.965 1.176 1.00 83.44 88 ILE A N 1
ATOM 686 C CA . ILE A 1 88 ? 17.160 0.165 1.278 1.00 83.44 88 ILE A CA 1
ATOM 687 C C . ILE A 1 88 ? 15.750 -0.264 0.868 1.00 83.44 88 ILE A C 1
ATOM 689 O O . ILE A 1 88 ? 14.776 0.073 1.541 1.00 83.44 88 ILE A O 1
ATOM 693 N N . VAL A 1 89 ? 15.636 -1.015 -0.229 1.00 85.88 89 VAL A N 1
ATOM 694 C CA . VAL A 1 89 ? 14.355 -1.518 -0.736 1.00 85.88 89 VAL A CA 1
ATOM 695 C C . VAL A 1 89 ? 13.743 -2.495 0.260 1.00 85.88 89 VAL A C 1
ATOM 697 O O . VAL A 1 89 ? 12.584 -2.334 0.636 1.00 85.88 89 VAL A O 1
ATOM 700 N N . ARG A 1 90 ? 14.531 -3.466 0.733 1.00 85.44 90 ARG A N 1
ATOM 701 C CA . ARG A 1 90 ? 14.067 -4.481 1.685 1.00 85.44 90 ARG A CA 1
ATOM 702 C C . ARG A 1 90 ? 13.616 -3.852 3.003 1.00 85.44 90 ARG A C 1
ATOM 704 O O . ARG A 1 90 ? 12.535 -4.164 3.493 1.00 85.44 90 ARG A O 1
ATOM 711 N N . THR A 1 91 ? 14.396 -2.907 3.524 1.00 90.06 91 THR A N 1
ATOM 712 C CA . THR A 1 91 ? 14.053 -2.158 4.741 1.00 90.06 91 THR A CA 1
ATOM 713 C C . THR A 1 91 ? 12.778 -1.345 4.543 1.00 90.06 91 THR A C 1
ATOM 715 O O . THR A 1 91 ? 11.871 -1.426 5.362 1.00 90.06 91 THR A O 1
ATOM 718 N N . SER A 1 92 ? 12.656 -0.618 3.428 1.00 90.75 92 SER A N 1
ATOM 719 C CA . SER A 1 92 ? 11.470 0.207 3.150 1.00 90.75 92 SER A CA 1
ATOM 720 C C . SER A 1 92 ? 10.199 -0.632 2.989 1.00 90.75 92 SER A C 1
ATOM 722 O O . SER A 1 92 ? 9.130 -0.203 3.421 1.00 90.75 92 SER A O 1
ATOM 724 N N . LEU A 1 93 ? 10.307 -1.827 2.400 1.00 89.25 93 LEU A N 1
ATOM 725 C CA . LEU A 1 93 ? 9.198 -2.772 2.276 1.00 89.25 93 LEU A CA 1
ATOM 726 C C . LEU A 1 93 ? 8.752 -3.297 3.644 1.00 89.25 93 LEU A C 1
ATOM 728 O O . LEU A 1 93 ? 7.565 -3.247 3.960 1.00 89.25 93 LEU A O 1
ATOM 732 N N . L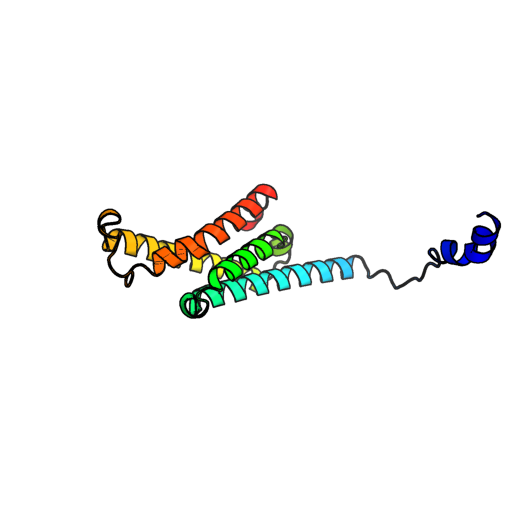EU A 1 94 ? 9.705 -3.747 4.465 1.00 90.50 94 LEU A N 1
ATOM 733 C CA . LEU A 1 94 ? 9.432 -4.230 5.817 1.00 90.50 94 LEU A CA 1
ATOM 734 C C . LEU A 1 94 ? 8.785 -3.136 6.671 1.00 90.50 94 LEU A C 1
ATOM 736 O O . LEU A 1 94 ? 7.747 -3.359 7.288 1.00 90.50 94 LEU A O 1
ATOM 740 N N . THR A 1 95 ? 9.351 -1.927 6.654 1.00 93.44 95 THR A N 1
ATOM 741 C CA . THR A 1 95 ? 8.781 -0.774 7.354 1.00 93.44 95 THR A CA 1
ATOM 742 C C . THR A 1 95 ? 7.373 -0.458 6.859 1.00 93.44 95 THR A C 1
ATOM 744 O O . THR A 1 95 ? 6.496 -0.198 7.675 1.00 93.44 95 THR A O 1
ATOM 747 N N . PHE A 1 96 ? 7.117 -0.501 5.548 1.00 93.69 96 PHE A N 1
ATOM 748 C CA . PHE A 1 96 ? 5.780 -0.261 5.004 1.00 93.69 96 PHE A CA 1
ATOM 749 C C . PHE A 1 96 ? 4.748 -1.266 5.536 1.00 93.69 96 PHE A C 1
ATOM 751 O O . PHE A 1 96 ? 3.681 -0.848 5.989 1.00 93.69 96 PHE A O 1
ATOM 758 N N . PHE A 1 97 ? 5.061 -2.564 5.526 1.00 93.88 97 PHE A N 1
ATOM 759 C CA . PHE A 1 97 ? 4.133 -3.585 6.017 1.00 93.88 97 PHE A CA 1
ATOM 760 C C . PHE A 1 97 ? 3.941 -3.534 7.531 1.00 93.88 97 PHE A C 1
ATOM 762 O O . PHE A 1 97 ? 2.799 -3.615 7.978 1.00 93.88 97 PHE A O 1
ATOM 769 N N . ASN A 1 98 ? 5.006 -3.321 8.308 1.00 95.31 98 ASN A N 1
ATOM 770 C CA . ASN A 1 98 ? 4.896 -3.149 9.760 1.00 95.31 98 ASN A CA 1
ATOM 771 C C . ASN A 1 98 ? 4.016 -1.946 10.108 1.00 95.31 98 ASN A C 1
ATOM 773 O O . ASN A 1 98 ? 3.105 -2.062 10.916 1.00 95.31 98 ASN A O 1
ATOM 777 N N . ASN A 1 99 ? 4.205 -0.825 9.410 1.00 95.12 99 ASN A N 1
ATOM 778 C CA . ASN A 1 99 ? 3.365 0.355 9.581 1.00 95.12 99 ASN A CA 1
ATOM 779 C C . ASN A 1 99 ? 1.885 0.049 9.308 1.00 95.12 99 ASN A C 1
ATOM 781 O O . ASN A 1 99 ? 1.027 0.420 10.103 1.00 95.12 99 ASN A O 1
ATOM 785 N N . CYS A 1 100 ? 1.586 -0.662 8.215 1.00 95.31 100 CYS A N 1
ATOM 786 C CA . CYS A 1 100 ? 0.216 -1.065 7.904 1.00 95.31 100 CYS A CA 1
ATOM 787 C C . CYS A 1 100 ? -0.363 -2.011 8.967 1.00 95.31 100 CYS A C 1
ATOM 789 O O . CYS A 1 100 ? -1.541 -1.898 9.299 1.00 95.31 100 CYS A O 1
ATOM 791 N N . ALA A 1 101 ? 0.443 -2.937 9.493 1.00 95.56 101 ALA A N 1
ATOM 792 C CA . ALA A 1 101 ? 0.029 -3.860 10.546 1.00 95.56 101 ALA A CA 1
ATOM 793 C C . ALA A 1 101 ? -0.297 -3.117 11.850 1.00 95.56 101 ALA A C 1
ATOM 795 O O . ALA A 1 101 ? -1.356 -3.358 12.428 1.00 95.56 101 ALA A O 1
ATOM 796 N N . ASP A 1 102 ? 0.550 -2.170 12.259 1.00 94.50 102 ASP A N 1
ATOM 797 C CA . ASP A 1 102 ? 0.319 -1.318 13.430 1.00 94.50 102 ASP A CA 1
ATOM 798 C C . ASP A 1 102 ? -0.971 -0.496 13.284 1.00 94.50 102 ASP A C 1
ATOM 800 O O . ASP A 1 102 ? -1.779 -0.425 14.210 1.00 94.50 102 ASP A O 1
ATOM 804 N N . ASP A 1 103 ? -1.196 0.096 12.106 1.00 93.62 103 ASP A N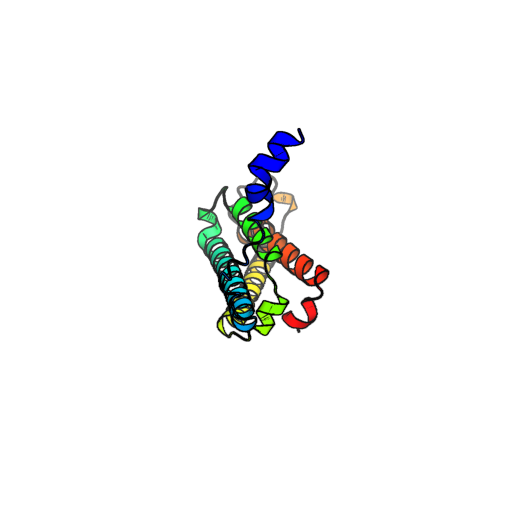 1
ATOM 805 C CA . ASP A 1 103 ? -2.380 0.920 11.838 1.00 93.62 103 ASP A CA 1
ATOM 806 C C . ASP A 1 103 ? -3.668 0.079 11.839 1.00 93.62 103 ASP A C 1
ATOM 808 O O . ASP A 1 103 ? -4.696 0.499 12.377 1.00 93.62 103 ASP A O 1
ATOM 812 N N . LEU A 1 104 ? -3.619 -1.136 11.280 1.00 94.38 104 LEU A N 1
ATOM 813 C CA . LEU A 1 104 ? -4.732 -2.086 11.337 1.00 94.38 104 LEU A CA 1
ATOM 814 C C . LEU A 1 104 ? -4.992 -2.560 12.767 1.00 94.38 104 LEU A C 1
ATOM 816 O O . LEU A 1 104 ? -6.148 -2.652 13.179 1.00 94.38 104 LEU A O 1
ATOM 820 N N . PHE A 1 105 ? -3.941 -2.832 13.540 1.00 93.06 105 PHE A N 1
ATOM 821 C CA . PHE A 1 105 ? -4.071 -3.209 14.942 1.00 93.06 105 PHE A CA 1
ATOM 822 C C . PHE A 1 105 ? -4.732 -2.092 15.757 1.00 93.06 105 PHE A C 1
ATOM 824 O O . PHE A 1 105 ? -5.671 -2.358 16.509 1.00 93.06 105 PHE A O 1
ATOM 831 N N . ALA A 1 106 ? -4.309 -0.841 15.555 1.00 90.06 106 ALA A N 1
ATOM 832 C CA . ALA A 1 106 ? -4.924 0.324 16.181 1.00 90.06 106 ALA A CA 1
ATOM 833 C C . ALA A 1 106 ? -6.407 0.464 15.800 1.00 90.06 106 ALA A C 1
ATOM 835 O O . ALA A 1 106 ? -7.245 0.641 16.681 1.00 90.06 106 ALA A O 1
ATOM 836 N N . ALA A 1 107 ? -6.752 0.300 14.518 1.00 88.88 107 ALA A N 1
ATOM 837 C CA . ALA A 1 107 ? -8.138 0.337 14.050 1.00 88.88 107 ALA A CA 1
ATOM 838 C C . ALA A 1 107 ? -9.013 -0.762 14.682 1.00 88.88 107 ALA A C 1
ATOM 840 O O . ALA A 1 107 ? -10.144 -0.505 15.093 1.00 88.88 107 ALA A O 1
ATOM 841 N N . VAL A 1 108 ? -8.495 -1.989 14.793 1.00 88.88 108 VAL A N 1
ATOM 842 C CA . VAL A 1 108 ? -9.205 -3.112 15.428 1.00 88.88 108 VAL A CA 1
ATOM 843 C C . VAL A 1 108 ? -9.374 -2.879 16.928 1.00 88.88 108 VAL A C 1
ATOM 845 O O . VAL A 1 108 ? -10.437 -3.173 17.475 1.00 88.88 108 VAL A O 1
ATOM 848 N N . LYS A 1 109 ? -8.343 -2.357 17.599 1.00 87.62 109 LYS A N 1
ATOM 849 C CA . LYS A 1 109 ? -8.393 -2.016 19.023 1.00 87.62 109 LYS A CA 1
ATOM 850 C C . LYS A 1 109 ? -9.452 -0.943 19.289 1.00 87.62 109 LYS A C 1
ATOM 852 O O . LYS A 1 109 ? -10.327 -1.157 20.119 1.00 87.62 109 LYS A O 1
ATOM 857 N N . GLU A 1 110 ? -9.431 0.137 18.512 1.00 84.38 110 GLU A N 1
ATOM 858 C CA . GLU A 1 110 ? -10.412 1.227 18.561 1.00 84.38 110 GLU A CA 1
ATOM 859 C C . GLU A 1 110 ? -11.845 0.705 18.355 1.00 84.38 110 GLU A C 1
ATOM 861 O O . GLU A 1 110 ? -12.753 1.079 19.093 1.00 84.38 110 GLU A O 1
ATOM 866 N N . LEU A 1 111 ? -12.039 -0.235 17.421 1.00 81.62 111 LEU A N 1
ATOM 867 C CA . LEU A 1 111 ? -13.332 -0.881 17.183 1.00 81.62 111 LEU A CA 1
ATOM 868 C C . LEU A 1 111 ? -13.816 -1.732 18.358 1.00 81.62 111 LEU A C 1
ATOM 870 O O . LEU A 1 111 ? -14.998 -1.684 18.699 1.00 81.62 111 LEU A O 1
ATOM 874 N N . LYS A 1 112 ? -12.924 -2.507 18.976 1.00 82.56 112 LYS A N 1
ATOM 875 C CA . LYS A 1 112 ? -13.264 -3.357 20.123 1.00 82.56 112 LYS A CA 1
ATOM 876 C C . LYS A 1 112 ? -13.574 -2.539 21.374 1.00 82.56 112 LYS A C 1
ATOM 878 O O . LYS A 1 112 ? -14.505 -2.878 22.093 1.00 82.56 112 LYS A O 1
ATOM 883 N N . GLU A 1 113 ? -12.805 -1.483 21.623 1.00 78.81 113 GLU A N 1
ATOM 884 C CA . GLU A 1 113 ? -12.921 -0.661 22.831 1.00 78.81 113 GLU A CA 1
ATOM 885 C C . GLU A 1 113 ? -14.102 0.320 22.757 1.00 78.81 113 GLU A C 1
ATOM 887 O O . GLU A 1 113 ? -14.794 0.510 23.754 1.00 78.81 113 GLU A O 1
ATOM 892 N N . ASN A 1 114 ? -14.393 0.882 21.577 1.00 70.25 114 ASN A N 1
ATOM 893 C CA . ASN A 1 114 ? -15.481 1.857 21.393 1.00 70.25 114 ASN A CA 1
ATOM 894 C C . ASN A 1 114 ? -16.808 1.227 20.912 1.00 70.25 114 ASN A C 1
ATOM 896 O O . ASN A 1 114 ? -17.809 1.922 20.735 1.00 70.25 114 ASN A O 1
ATOM 900 N N . GLY A 1 115 ? -16.824 -0.093 20.715 1.00 60.12 115 GLY A N 1
ATOM 901 C CA . GLY A 1 115 ? -17.938 -0.997 21.011 1.00 60.12 115 GLY A CA 1
ATOM 902 C C . GLY A 1 115 ? -19.248 -0.943 20.213 1.00 60.12 115 GLY A C 1
ATOM 903 O O . GLY A 1 115 ? -19.957 -1.945 20.241 1.00 60.12 115 GLY A O 1
ATOM 904 N N . GLN A 1 116 ? -19.657 0.135 19.531 1.00 59.81 116 GLN A N 1
ATOM 905 C CA . GLN A 1 116 ? -21.063 0.221 19.076 1.00 59.81 116 GLN A CA 1
ATOM 906 C C . GLN A 1 116 ? -21.272 0.894 17.714 1.00 59.81 116 GLN A C 1
ATOM 908 O O . GLN A 1 116 ? -21.808 1.992 17.626 1.00 59.81 116 GLN A O 1
ATOM 913 N N . TYR A 1 117 ? -20.974 0.178 16.624 1.00 56.00 117 TYR A N 1
ATOM 914 C CA . TYR A 1 117 ? -21.256 0.611 15.240 1.00 56.00 117 TYR A CA 1
ATOM 915 C C . TYR A 1 117 ? -22.725 1.046 15.011 1.00 56.00 117 TYR A C 1
ATOM 917 O O . TYR A 1 117 ? -23.009 1.906 14.179 1.00 56.00 117 TYR A O 1
ATOM 925 N N . SER A 1 118 ? -23.665 0.474 15.773 1.00 51.75 118 SER A N 1
ATOM 926 C CA . SER A 1 118 ? -25.111 0.715 15.691 1.00 51.75 118 SER A CA 1
ATOM 927 C C . SER A 1 118 ? -25.590 2.031 16.323 1.00 51.75 118 SER A C 1
ATOM 929 O O . SER A 1 118 ? -26.651 2.516 15.938 1.00 51.75 118 SER A O 1
ATOM 931 N N . LEU A 1 119 ? -24.824 2.650 17.229 1.00 53.00 119 LEU A N 1
ATOM 932 C CA . LEU A 1 119 ? -25.191 3.916 17.897 1.00 53.00 119 LEU A CA 1
ATOM 933 C C . LEU A 1 119 ? -24.572 5.164 17.230 1.00 53.00 119 LEU A C 1
ATOM 935 O O . LEU A 1 119 ? -24.771 6.285 17.689 1.00 53.00 119 LEU A O 1
ATOM 939 N N . ILE A 1 120 ? -23.844 4.982 16.120 1.00 51.75 120 ILE A N 1
ATOM 940 C CA . ILE A 1 120 ? -22.883 5.960 15.567 1.00 51.75 120 ILE A CA 1
ATOM 941 C C . ILE A 1 120 ? -23.384 6.674 14.292 1.00 51.75 120 ILE A C 1
ATOM 943 O O . ILE A 1 120 ? -22.698 7.536 13.742 1.00 51.75 120 ILE A O 1
ATOM 947 N N . ARG A 1 121 ? -24.623 6.439 13.832 1.00 51.91 121 ARG A N 1
ATOM 948 C CA . ARG A 1 121 ? -25.254 7.340 12.840 1.00 51.91 121 ARG A CA 1
ATOM 949 C C . ARG A 1 121 ? -25.641 8.670 13.508 1.00 51.91 121 ARG A C 1
ATOM 951 O O . ARG A 1 121 ? -26.811 8.899 13.782 1.00 51.91 121 ARG A O 1
ATOM 958 N N . GLY A 1 122 ? -24.677 9.556 13.766 1.00 52.91 122 GLY A N 1
ATOM 959 C CA . GLY A 1 122 ? -24.972 10.970 14.044 1.00 52.91 122 GLY A CA 1
ATOM 960 C C . GLY A 1 122 ? -24.165 11.669 15.138 1.00 52.91 122 GLY A C 1
ATOM 961 O O . GLY A 1 122 ? -24.212 12.894 15.194 1.00 52.91 122 GLY A O 1
ATOM 962 N N . GLN A 1 123 ? -23.401 10.966 15.981 1.00 49.38 123 GLN A N 1
ATOM 963 C CA . GLN A 1 123 ? -22.519 11.638 16.946 1.00 49.38 123 GLN A CA 1
ATOM 964 C C . GLN A 1 123 ? -21.149 11.934 16.325 1.00 49.38 123 GLN A C 1
ATOM 966 O O . GLN A 1 123 ? -20.525 11.074 15.708 1.00 49.38 123 GLN A O 1
ATOM 971 N N . ASN A 1 124 ? -20.710 13.187 16.462 1.00 49.25 124 ASN A N 1
ATOM 972 C CA . ASN A 1 124 ? -19.481 13.727 15.882 1.00 49.25 124 ASN A CA 1
ATOM 973 C C . ASN A 1 124 ? -18.268 12.792 16.092 1.00 49.25 124 ASN A C 1
ATOM 975 O O . ASN A 1 124 ? -17.867 12.509 17.220 1.00 49.25 124 ASN A O 1
ATOM 979 N N . LEU A 1 125 ? -17.689 12.371 14.963 1.00 52.31 125 LEU A N 1
ATOM 980 C CA . LEU A 1 125 ? -16.674 11.336 14.699 1.00 52.31 125 LEU A CA 1
ATOM 981 C C . LEU A 1 125 ? -15.285 11.565 15.340 1.00 52.31 125 LEU A C 1
ATOM 983 O O . LEU A 1 125 ? -14.252 11.315 14.721 1.00 52.31 125 LEU A O 1
ATOM 987 N N . ARG A 1 126 ? -15.197 12.075 16.571 1.00 49.88 126 ARG A N 1
ATOM 988 C CA . ARG A 1 126 ? -13.904 12.463 17.165 1.00 49.88 126 ARG A CA 1
ATOM 989 C C . ARG A 1 126 ? -13.004 11.271 17.545 1.00 49.88 126 ARG A C 1
ATOM 991 O O . ARG A 1 126 ? -11.815 11.495 17.751 1.00 49.88 126 ARG A O 1
ATOM 998 N N . SER A 1 127 ? -13.526 10.038 17.607 1.00 55.75 127 SER A N 1
ATOM 999 C CA . SER A 1 127 ? -12.796 8.852 18.101 1.00 55.75 127 SER A CA 1
ATOM 1000 C C . SER A 1 127 ? -12.543 7.729 17.083 1.00 55.75 127 SER A C 1
ATOM 1002 O O . SER A 1 127 ? -12.206 6.632 17.517 1.00 55.75 127 SER A O 1
ATOM 1004 N N . TRP A 1 128 ? -12.706 7.969 15.772 1.00 66.94 128 TRP A N 1
ATOM 1005 C CA . TRP A 1 128 ? -12.619 6.903 14.749 1.00 66.94 128 TRP A CA 1
ATOM 1006 C C . TRP A 1 128 ? -11.526 7.093 13.682 1.00 66.94 128 TRP A C 1
ATOM 1008 O O . TRP A 1 128 ? -11.637 6.627 12.547 1.00 66.94 128 TRP A O 1
ATOM 1018 N N . ILE A 1 129 ? -10.472 7.838 14.021 1.00 78.19 129 ILE A N 1
ATOM 1019 C CA . ILE A 1 129 ? -9.436 8.260 13.064 1.00 78.19 129 ILE A CA 1
ATOM 1020 C C . ILE A 1 129 ? -8.625 7.065 12.553 1.00 78.19 129 ILE A C 1
ATOM 1022 O O . ILE A 1 129 ? -8.255 7.046 11.378 1.00 78.19 129 ILE A O 1
ATOM 1026 N N . SER A 1 130 ? -8.358 6.074 13.409 1.00 84.38 130 SER A N 1
ATOM 1027 C CA . SER A 1 130 ? -7.578 4.894 13.025 1.00 84.38 130 SER A CA 1
ATOM 1028 C C . SER A 1 130 ? -8.391 4.007 12.086 1.00 84.38 130 SER A C 1
ATOM 1030 O O . SER A 1 130 ? -7.880 3.566 11.056 1.00 84.38 130 SER A O 1
ATOM 1032 N N . LEU A 1 131 ? -9.680 3.807 12.387 1.00 86.12 131 LEU A N 1
ATOM 1033 C CA . LEU A 1 131 ? -10.579 3.041 11.526 1.00 86.12 131 LEU A CA 1
ATOM 1034 C C . LEU A 1 131 ? -10.817 3.724 10.173 1.00 86.12 131 LEU A C 1
ATOM 1036 O O . LEU A 1 131 ? -10.770 3.064 9.133 1.00 86.12 131 LEU A O 1
ATOM 1040 N N . GLU A 1 132 ? -11.037 5.041 10.165 1.00 86.56 132 GLU A N 1
ATOM 1041 C CA . GLU A 1 132 ? -11.200 5.807 8.928 1.00 86.56 132 GLU A CA 1
ATOM 1042 C C . GLU A 1 132 ? -9.944 5.721 8.056 1.00 86.56 132 GLU A C 1
ATOM 1044 O O . GLU A 1 132 ? -10.041 5.466 6.855 1.00 86.56 132 GLU A O 1
ATOM 1049 N N . PHE A 1 133 ? -8.762 5.868 8.655 1.00 89.19 133 PHE A N 1
ATOM 1050 C CA . PHE A 1 133 ? -7.496 5.751 7.944 1.00 89.19 133 PHE A CA 1
ATOM 1051 C C . PHE A 1 133 ? -7.271 4.339 7.381 1.00 89.19 133 PHE A C 1
ATOM 1053 O O . PHE A 1 133 ? -6.912 4.189 6.208 1.00 89.19 133 PHE A O 1
ATOM 1060 N N . ALA A 1 134 ? -7.555 3.299 8.171 1.00 91.94 134 ALA A N 1
ATOM 1061 C CA . ALA A 1 134 ? -7.472 1.916 7.718 1.00 91.94 134 ALA A CA 1
ATOM 1062 C C . ALA A 1 134 ? -8.399 1.657 6.520 1.00 91.94 134 ALA A C 1
ATOM 1064 O O . ALA A 1 134 ? -7.967 1.108 5.505 1.00 91.94 134 ALA A O 1
ATOM 1065 N N . HIS A 1 135 ? -9.651 2.111 6.601 1.00 90.62 135 HIS A N 1
ATOM 1066 C CA . HIS A 1 135 ? -10.637 1.951 5.536 1.00 90.62 135 HIS A CA 1
ATOM 1067 C C . HIS A 1 135 ? -10.288 2.756 4.277 1.00 90.62 135 HIS A C 1
ATOM 1069 O O . HIS A 1 135 ? -10.388 2.245 3.163 1.00 90.62 135 HIS A O 1
ATOM 1075 N N . GLN A 1 136 ? -9.905 4.027 4.424 1.00 90.81 136 GLN A N 1
ATOM 1076 C CA . GLN A 1 136 ? -9.700 4.926 3.286 1.00 90.81 136 GLN A CA 1
ATOM 1077 C C . GLN A 1 136 ? -8.343 4.750 2.601 1.00 90.81 136 GLN A C 1
ATOM 1079 O O . GLN A 1 136 ? -8.258 4.999 1.400 1.00 90.81 136 GLN A O 1
ATOM 1084 N N . MET A 1 137 ? -7.300 4.335 3.326 1.00 93.00 137 MET A N 1
ATOM 1085 C CA . MET A 1 137 ? -5.950 4.172 2.779 1.00 93.00 137 MET A CA 1
ATOM 1086 C C . MET A 1 137 ? -5.466 2.723 2.826 1.00 93.00 137 MET A C 1
ATOM 1088 O O . MET A 1 137 ? -5.127 2.170 1.780 1.00 93.00 137 MET A O 1
ATOM 1092 N N . ILE A 1 138 ? -5.366 2.122 4.015 1.00 94.56 138 ILE A N 1
ATOM 1093 C CA . ILE A 1 138 ? -4.607 0.873 4.189 1.00 94.56 138 ILE A CA 1
ATOM 1094 C C . ILE A 1 138 ? -5.240 -0.269 3.395 1.00 94.56 138 ILE A C 1
ATOM 1096 O O . ILE A 1 138 ? -4.573 -0.884 2.563 1.00 94.56 138 ILE A O 1
ATOM 1100 N N . ILE A 1 139 ? -6.542 -0.502 3.576 1.00 95.38 139 ILE A N 1
ATOM 1101 C CA . ILE A 1 139 ? -7.289 -1.541 2.861 1.00 95.38 139 ILE A CA 1
ATOM 1102 C C . ILE A 1 139 ? -7.183 -1.371 1.334 1.00 95.38 139 ILE A C 1
ATOM 1104 O O . ILE A 1 139 ? -6.768 -2.328 0.676 1.00 95.38 139 ILE A O 1
ATOM 1108 N N . PRO A 1 140 ? -7.497 -0.211 0.722 1.00 95.81 140 PRO A N 1
ATOM 1109 C CA . PRO A 1 140 ? -7.438 -0.071 -0.734 1.00 95.81 140 PRO A CA 1
ATOM 1110 C C . PRO A 1 140 ? -6.021 -0.186 -1.313 1.00 95.81 140 PRO A C 1
ATOM 1112 O O . PRO A 1 140 ? -5.862 -0.742 -2.408 1.00 95.81 140 PRO A O 1
ATOM 1115 N N . VAL A 1 141 ? -4.991 0.298 -0.608 1.00 96.06 141 VAL A N 1
ATOM 1116 C CA . VAL A 1 141 ? -3.592 0.175 -1.054 1.00 96.06 141 VAL A CA 1
ATOM 1117 C C . VAL A 1 141 ? -3.119 -1.275 -0.956 1.00 96.06 141 VAL A C 1
ATOM 1119 O O . VAL A 1 141 ? -2.624 -1.810 -1.949 1.00 96.06 141 VAL A O 1
ATOM 1122 N N . LEU A 1 142 ? -3.330 -1.945 0.183 1.00 95.31 142 LEU A N 1
ATOM 1123 C CA . LEU A 1 142 ? -2.960 -3.354 0.361 1.00 95.31 142 LEU A CA 1
ATOM 1124 C C . LEU A 1 142 ? -3.723 -4.271 -0.595 1.00 95.31 142 LEU A C 1
ATOM 1126 O O . LEU A 1 142 ? -3.118 -5.134 -1.219 1.00 95.31 142 LEU A O 1
ATOM 1130 N N . THR A 1 143 ? -5.025 -4.043 -0.788 1.00 95.44 143 THR A N 1
ATOM 1131 C CA . THR A 1 143 ? -5.840 -4.807 -1.749 1.00 95.44 143 THR A CA 1
ATOM 1132 C C . THR A 1 143 ? -5.273 -4.685 -3.160 1.00 95.44 143 THR A C 1
ATOM 1134 O O . THR A 1 143 ? -5.153 -5.676 -3.878 1.00 95.44 143 THR A O 1
ATOM 1137 N N . THR A 1 144 ? -4.870 -3.476 -3.557 1.00 94.56 144 THR A N 1
ATOM 1138 C CA . THR A 1 144 ? -4.258 -3.256 -4.874 1.00 94.56 144 THR A CA 1
ATOM 1139 C C . THR A 1 144 ? -2.899 -3.937 -4.973 1.00 94.56 144 THR A C 1
ATOM 1141 O O . THR A 1 144 ? -2.602 -4.550 -5.996 1.00 94.56 144 THR A O 1
ATOM 1144 N N . MET A 1 145 ? -2.089 -3.876 -3.915 1.00 92.19 145 MET A N 1
ATOM 1145 C CA . MET A 1 145 ? -0.770 -4.503 -3.872 1.00 92.19 145 MET A CA 1
ATOM 1146 C C . MET A 1 145 ? -0.852 -6.022 -3.934 1.00 92.19 145 MET A C 1
ATOM 1148 O O . MET A 1 145 ? -0.216 -6.620 -4.797 1.00 92.19 145 MET A O 1
ATOM 1152 N N . PHE A 1 146 ? -1.674 -6.651 -3.098 1.00 91.31 146 PHE A N 1
ATOM 1153 C CA . PHE A 1 146 ? -1.864 -8.098 -3.125 1.00 91.31 146 PHE A CA 1
ATOM 1154 C C . PHE A 1 146 ? -2.541 -8.564 -4.415 1.00 91.31 146 PHE A C 1
ATOM 1156 O O . PHE A 1 146 ? -2.131 -9.572 -4.984 1.00 91.31 146 PHE A O 1
ATOM 1163 N N . GLY A 1 147 ? -3.496 -7.796 -4.948 1.00 91.25 147 GLY A N 1
ATOM 1164 C CA . GLY A 1 147 ? -4.077 -8.062 -6.263 1.00 91.25 147 GLY A CA 1
ATOM 1165 C C . GLY A 1 147 ? -3.041 -8.001 -7.390 1.00 91.25 147 GLY A C 1
ATOM 1166 O O . GLY A 1 147 ? -3.031 -8.861 -8.270 1.00 91.25 147 GLY A O 1
ATOM 1167 N N . HIS A 1 148 ? -2.129 -7.025 -7.354 1.00 89.38 148 HIS A N 1
ATOM 1168 C CA . HIS A 1 148 ? -1.018 -6.924 -8.304 1.00 89.38 148 HIS A CA 1
ATOM 1169 C C . HIS A 1 148 ? -0.027 -8.083 -8.150 1.00 89.38 148 HIS A C 1
ATOM 1171 O O . HIS A 1 148 ? 0.375 -8.684 -9.145 1.00 89.38 148 HIS A O 1
ATOM 1177 N N . LEU A 1 149 ? 0.315 -8.455 -6.916 1.00 86.44 149 LEU A N 1
ATOM 1178 C CA . LEU A 1 149 ? 1.182 -9.598 -6.625 1.00 86.44 149 LEU A CA 1
ATOM 1179 C C . LEU A 1 149 ? 0.595 -10.917 -7.131 1.00 86.44 149 LEU A C 1
ATOM 1181 O O . LEU A 1 149 ? 1.321 -11.710 -7.732 1.00 86.44 149 LEU A O 1
ATOM 1185 N N . ALA A 1 150 ? -0.705 -11.131 -6.924 1.00 85.44 150 ALA A N 1
ATOM 1186 C CA . ALA A 1 150 ? -1.411 -12.325 -7.368 1.00 85.44 150 ALA A CA 1
ATOM 1187 C C . ALA A 1 150 ? -1.428 -12.435 -8.899 1.00 85.44 150 ALA A C 1
ATOM 1189 O O . ALA A 1 150 ? -1.043 -13.467 -9.440 1.00 85.44 150 ALA A O 1
ATOM 1190 N N . ARG A 1 151 ? -1.791 -11.353 -9.605 1.00 85.06 151 ARG A N 1
ATOM 1191 C CA . ARG A 1 151 ? -1.863 -11.330 -11.082 1.00 85.06 151 ARG A CA 1
ATOM 1192 C C . ARG A 1 151 ? -0.525 -11.578 -11.766 1.00 85.06 151 ARG A C 1
ATOM 1194 O O . ARG A 1 151 ? -0.499 -12.077 -12.882 1.00 85.06 151 ARG A O 1
ATOM 1201 N N . ASN A 1 152 ? 0.571 -11.196 -11.121 1.00 81.12 152 ASN A N 1
ATOM 1202 C CA . ASN A 1 152 ? 1.902 -11.334 -11.695 1.00 81.12 152 ASN A CA 1
ATOM 1203 C C . ASN A 1 152 ? 2.694 -12.527 -11.121 1.00 81.12 152 ASN A C 1
ATOM 1205 O O . ASN A 1 152 ? 3.860 -12.717 -11.476 1.00 81.12 152 ASN A O 1
ATOM 1209 N N . HIS A 1 153 ? 2.083 -13.332 -10.242 1.00 76.44 153 HIS A N 1
ATOM 1210 C CA . HIS A 1 153 ? 2.728 -14.456 -9.551 1.00 76.44 153 HIS A CA 1
ATOM 1211 C C . HIS A 1 153 ? 4.032 -14.050 -8.841 1.00 76.44 153 HIS A C 1
ATOM 1213 O O . HIS A 1 153 ? 5.067 -14.706 -8.962 1.00 76.44 153 HIS A O 1
ATOM 1219 N N . PHE A 1 154 ? 3.989 -12.919 -8.135 1.00 70.56 154 PHE A N 1
ATOM 1220 C CA . PHE A 1 154 ? 5.127 -12.353 -7.399 1.00 70.56 154 PHE A CA 1
ATOM 1221 C C . PHE A 1 154 ? 5.065 -12.633 -5.887 1.00 70.56 154 PHE A C 1
ATOM 1223 O O . PHE A 1 154 ? 5.991 -12.276 -5.168 1.00 70.56 154 PHE A O 1
ATOM 1230 N N . GLY A 1 155 ? 3.975 -13.234 -5.393 1.00 63.25 155 GLY A N 1
ATOM 1231 C CA . GLY A 1 155 ? 3.729 -13.417 -3.957 1.00 63.25 155 GLY A CA 1
ATOM 1232 C C . GLY A 1 155 ? 4.780 -14.278 -3.255 1.00 63.25 155 GLY A C 1
ATOM 1233 O O . GLY A 1 155 ? 5.274 -13.884 -2.206 1.00 63.25 155 GLY A O 1
ATOM 1234 N N . THR A 1 156 ? 5.175 -15.399 -3.859 1.00 64.69 156 THR A N 1
ATOM 1235 C CA . THR A 1 156 ? 6.135 -16.350 -3.273 1.00 64.69 156 THR A CA 1
ATOM 1236 C C . THR A 1 156 ? 7.553 -15.787 -3.178 1.00 64.69 156 THR A C 1
ATOM 1238 O O . THR A 1 156 ? 8.283 -16.124 -2.260 1.00 64.69 156 THR A O 1
ATOM 1241 N N . ASP A 1 157 ? 7.941 -14.900 -4.099 1.00 65.50 157 ASP A N 1
ATOM 1242 C CA . ASP A 1 157 ? 9.272 -14.275 -4.095 1.00 65.50 157 ASP A CA 1
ATOM 1243 C C . ASP A 1 157 ? 9.366 -13.108 -3.083 1.00 65.50 157 ASP A C 1
ATOM 1245 O O . ASP A 1 157 ? 10.467 -12.673 -2.751 1.00 65.50 157 ASP A O 1
ATOM 1249 N N . LEU A 1 158 ? 8.227 -12.548 -2.644 1.00 65.81 158 LEU A N 1
ATOM 1250 C CA . LEU A 1 158 ? 8.165 -11.325 -1.826 1.00 65.81 158 LEU A CA 1
ATOM 1251 C C . LEU A 1 158 ? 7.703 -11.565 -0.379 1.00 65.81 158 LEU A C 1
ATOM 1253 O O . LEU A 1 158 ? 8.109 -10.818 0.507 1.00 65.81 158 LEU A O 1
ATOM 1257 N N . LEU A 1 159 ? 6.805 -12.529 -0.157 1.00 67.69 159 LEU A N 1
ATOM 1258 C CA . LEU A 1 159 ? 6.117 -12.754 1.124 1.00 67.69 159 LEU A CA 1
ATOM 1259 C C . LEU A 1 159 ? 6.584 -14.018 1.864 1.00 67.69 159 LEU A C 1
ATOM 1261 O O . LEU A 1 159 ? 6.046 -14.302 2.934 1.00 67.69 159 LEU A O 1
ATOM 1265 N N . CYS A 1 160 ? 7.521 -14.779 1.292 1.00 55.41 160 CYS A N 1
ATOM 1266 C CA . CYS A 1 160 ? 8.127 -15.950 1.926 1.00 55.41 160 CYS A CA 1
ATOM 1267 C C . CYS A 1 160 ? 9.402 -15.591 2.691 1.00 55.41 160 CYS A C 1
ATOM 1269 O O . CYS A 1 160 ? 10.160 -14.716 2.212 1.00 55.41 160 CYS A O 1
#

InterPro domains:
  IPR015925 Ryanodine/Inositol 1,4,5-trisphosphate receptor [PTHR46399] (1-159)

Organism: Cylicostephanus goldi (NCBI:txid71465)

pLDDT: mean 79.87, std 15.41, range [43.19, 96.62]

Radius of gyration: 24.21 Å; chains: 1; bounding box: 50×34×82 Å

Sequence (160 aa):
MHAYFNAHKNYFLEGSSIVQTGTASNKEKEMKKKKKIVANFSLFCRLASLLRIKNRAFGSVAKITVKCLQGLTQALDLRTLVKVNSDIVRTSLLTFFNNCADDLFAAVKELKENGQYSLIRGQNLRSWISLEFAHQMIIPVLTTMFGHLARNHFGTDLLC

Foldseek 3Di:
DVVVCVVCVCVVVVVPPPPPPPPDPPVRVLVVVLVVLVVLLVVLLVLLVCCVVCVVVCVPVSLVSLVVSLVSLLVHPVQSLLVVVDPVSVVSVVVSVVSLVVLVVVQVVLCVVVPCPPVPVPPPPPRRPSVCCCVRHSVSNVVSNVVSCVVVVNCVSNVD

Secondary structure (DSSP, 8-state):
-HHHHHHTHHHHHGGG---------HHHHHHHHHHHHHHHHHHHHHHHHHHHHHHHHHGGGHHHHHHHHHHHHHH--HHHHHHT--HHHHHHHHHHHHHHHHHHHHHHHHHHHH--GGG-SSS--TT-HHHHHIIIIIHHHHHHHHHHHHHTT-HHHHH-